Protein AF-L8TTX1-F1 (afdb_monomer_lite)

Foldseek 3Di:
DPPLLVVLVVCVVVVHAFEDAEEQCCCVVVNDHPVRVVVVQVVVCVVRNDHPYYHYHNHDPVPDDPPPDPDLQWDQDPPCPVPPPPPSDDDDDDDPVNVDPDPPRGPTDTDDDDD

pLDDT: mean 71.04, std 23.07, range [27.25, 97.88]

Sequence (115 aa):
MPGAKAVLDGLRAEGIATGVISNQSGIARGLITEADVAGVNARVEELLGPFDVWEVCPHSEQDAAPAGSRSPEWSTAPAESWASPNPRQHSLATSGRMSEPRRLPEQQACWFPPR

Structure (mmCIF, N/CA/C/O backbone):
data_AF-L8TTX1-F1
#
_entry.id   AF-L8TTX1-F1
#
loop_
_atom_site.group_PDB
_atom_site.id
_atom_site.type_symbol
_atom_site.label_atom_id
_atom_site.label_alt_id
_atom_site.label_comp_id
_atom_site.label_asym_id
_atom_site.label_entity_id
_atom_site.label_seq_id
_atom_site.pdbx_PDB_ins_code
_atom_site.Cartn_x
_atom_site.Cartn_y
_atom_site.Cartn_z
_atom_site.occupancy
_atom_site.B_iso_or_equiv
_atom_site.auth_seq_id
_atom_site.auth_comp_id
_atom_site.auth_asym_id
_atom_site.auth_atom_id
_atom_site.pdbx_PDB_model_num
ATOM 1 N N . MET A 1 1 ? 6.207 -5.748 10.574 1.00 78.12 1 MET A N 1
ATOM 2 C CA . MET A 1 1 ? 6.221 -4.646 11.559 1.00 78.12 1 MET A CA 1
ATOM 3 C C . MET A 1 1 ? 5.287 -4.991 12.707 1.00 78.12 1 MET A C 1
ATOM 5 O O . MET A 1 1 ? 4.100 -5.165 12.446 1.00 78.12 1 MET A O 1
ATOM 9 N N . PRO A 1 2 ? 5.785 -5.142 13.943 1.00 89.62 2 PRO A N 1
ATOM 10 C CA . PRO A 1 2 ? 4.920 -5.302 15.111 1.00 89.62 2 PRO A CA 1
ATOM 11 C C . PRO A 1 2 ? 3.958 -4.112 15.257 1.00 89.62 2 PRO A C 1
ATOM 13 O O . PRO A 1 2 ? 4.329 -2.982 14.952 1.00 89.62 2 PRO A O 1
ATOM 16 N N . GLY A 1 3 ? 2.718 -4.358 15.684 1.00 92.31 3 GLY A N 1
ATOM 17 C CA . GLY A 1 3 ? 1.722 -3.312 15.967 1.00 92.31 3 GLY A CA 1
ATOM 18 C C . GLY A 1 3 ? 0.979 -2.724 14.759 1.00 92.31 3 GLY A C 1
ATOM 19 O O . GLY A 1 3 ? -0.102 -2.177 14.945 1.00 92.31 3 GLY A O 1
ATOM 20 N N . ALA A 1 4 ? 1.477 -2.896 13.528 1.00 93.00 4 ALA A N 1
ATOM 21 C CA . ALA A 1 4 ? 0.844 -2.345 12.321 1.00 93.00 4 ALA A CA 1
ATOM 22 C C . ALA A 1 4 ? -0.630 -2.759 12.174 1.00 93.00 4 ALA A C 1
ATOM 24 O O . ALA A 1 4 ? -1.490 -1.908 11.969 1.00 93.00 4 ALA A O 1
ATOM 25 N N . LYS A 1 5 ? -0.931 -4.051 12.359 1.00 95.00 5 LYS A N 1
ATOM 26 C CA . LYS A 1 5 ? -2.307 -4.557 12.296 1.00 95.00 5 LYS A CA 1
ATOM 27 C C . LYS A 1 5 ? -3.225 -3.874 13.314 1.00 95.00 5 LYS A C 1
ATOM 29 O O . LYS A 1 5 ? -4.303 -3.439 12.946 1.00 95.00 5 LYS A O 1
ATOM 34 N N . ALA A 1 6 ? -2.787 -3.741 14.566 1.00 96.25 6 ALA A N 1
ATOM 35 C CA . ALA A 1 6 ? -3.605 -3.145 15.622 1.00 96.25 6 ALA A CA 1
ATOM 36 C C . ALA A 1 6 ? -3.924 -1.667 15.343 1.00 96.25 6 ALA A C 1
ATOM 38 O O . ALA A 1 6 ? -5.051 -1.231 15.558 1.00 96.25 6 ALA A O 1
ATOM 39 N N . VAL A 1 7 ? -2.952 -0.910 14.821 1.00 95.25 7 VAL A N 1
ATOM 40 C CA . VAL A 1 7 ? -3.165 0.489 14.423 1.00 95.25 7 VAL A CA 1
ATOM 41 C C . VAL A 1 7 ? -4.159 0.577 13.265 1.00 95.25 7 VAL A C 1
ATOM 43 O O . VAL A 1 7 ? -5.101 1.359 13.335 1.00 95.25 7 VAL A O 1
ATOM 46 N N . LEU A 1 8 ? -3.987 -0.246 12.227 1.00 95.44 8 LEU A N 1
ATOM 47 C CA . LEU A 1 8 ? -4.892 -0.260 11.075 1.00 95.44 8 LEU A CA 1
ATOM 48 C C . LEU A 1 8 ? -6.312 -0.695 11.461 1.00 95.44 8 LEU A C 1
ATOM 50 O O . LEU A 1 8 ? -7.281 -0.100 11.001 1.00 95.44 8 LEU A O 1
ATOM 54 N N . ASP A 1 9 ? -6.444 -1.694 12.335 1.00 96.06 9 ASP A N 1
ATOM 55 C CA . ASP A 1 9 ? -7.738 -2.138 12.859 1.00 96.06 9 ASP A CA 1
ATOM 56 C C . ASP A 1 9 ? -8.440 -1.005 13.630 1.00 96.06 9 ASP A C 1
ATOM 58 O O . ASP A 1 9 ? -9.633 -0.787 13.426 1.00 96.06 9 ASP A O 1
ATOM 62 N N . GLY A 1 10 ? -7.702 -0.234 14.438 1.00 96.62 10 GLY A N 1
ATOM 63 C CA . GLY A 1 10 ? -8.233 0.943 15.132 1.00 96.62 10 GLY A CA 1
ATOM 64 C C . GLY A 1 10 ? -8.691 2.052 14.180 1.00 96.62 10 GLY A C 1
ATOM 65 O O . GLY A 1 10 ? -9.794 2.566 14.329 1.00 96.62 10 GLY A O 1
ATOM 66 N N . LEU A 1 11 ? -7.890 2.381 13.161 1.00 94.44 11 LEU A N 1
ATOM 67 C CA . LEU A 1 11 ? -8.262 3.387 12.156 1.00 94.44 11 LEU A CA 1
ATOM 68 C C . LEU A 1 11 ? -9.536 2.991 11.399 1.00 94.44 11 LEU A C 1
ATOM 70 O O . LEU A 1 11 ? -10.436 3.813 11.232 1.00 94.44 11 LEU A O 1
ATOM 74 N N . ARG A 1 12 ? -9.651 1.717 11.004 1.00 94.25 12 ARG A N 1
ATOM 75 C CA . ARG A 1 12 ? -10.851 1.212 10.324 1.00 94.25 12 ARG A CA 1
ATOM 76 C C . ARG A 1 12 ? -12.085 1.224 11.223 1.00 94.25 12 ARG A C 1
ATOM 78 O O . ARG A 1 12 ? -13.168 1.529 10.735 1.00 94.25 12 ARG A O 1
ATOM 85 N N . ALA A 1 13 ? -11.940 0.925 12.516 1.00 96.31 13 ALA A N 1
ATOM 86 C CA . ALA A 1 13 ? -13.051 0.988 13.470 1.00 96.31 13 ALA A CA 1
ATOM 87 C C . ALA A 1 13 ? -13.625 2.410 13.614 1.00 96.31 13 ALA A C 1
ATOM 89 O O . ALA A 1 13 ? -14.829 2.566 13.802 1.00 96.31 13 ALA A O 1
ATOM 90 N N . GLU A 1 14 ? -12.784 3.432 13.452 1.00 96.69 14 GLU A N 1
ATOM 91 C CA . GLU A 1 14 ? -13.173 4.850 13.444 1.00 96.69 14 GLU A CA 1
ATOM 92 C C . GLU A 1 14 ? -13.649 5.343 12.059 1.00 96.69 14 GLU A C 1
ATOM 94 O O . GLU A 1 14 ? -13.931 6.527 11.875 1.00 96.69 14 GLU A O 1
ATOM 99 N N . GLY A 1 15 ? -13.730 4.459 11.055 1.00 92.12 15 GLY A N 1
ATOM 100 C CA . GLY A 1 15 ? -14.136 4.815 9.692 1.00 92.12 15 GLY A CA 1
ATOM 101 C C . GLY A 1 15 ? -13.106 5.658 8.932 1.00 92.12 15 GLY A C 1
ATOM 102 O O . GLY A 1 15 ? -13.461 6.358 7.982 1.00 92.12 15 GLY A O 1
ATOM 103 N N . ILE A 1 16 ? -11.837 5.623 9.346 1.00 89.94 16 ILE A N 1
ATOM 104 C CA . ILE A 1 16 ? -10.747 6.347 8.689 1.00 89.94 16 ILE A CA 1
ATOM 105 C C . ILE A 1 16 ? -10.220 5.497 7.531 1.00 89.94 16 ILE A C 1
ATOM 107 O O . ILE A 1 16 ? -9.741 4.381 7.742 1.00 89.94 16 ILE A O 1
ATOM 111 N N . ALA A 1 17 ? -10.266 6.049 6.316 1.00 87.75 17 ALA A N 1
ATOM 112 C CA . ALA A 1 17 ? -9.701 5.409 5.134 1.00 87.75 17 ALA A CA 1
ATOM 113 C C . ALA A 1 17 ? -8.172 5.284 5.250 1.00 87.75 17 ALA A C 1
ATOM 115 O O . ALA A 1 17 ? -7.474 6.220 5.648 1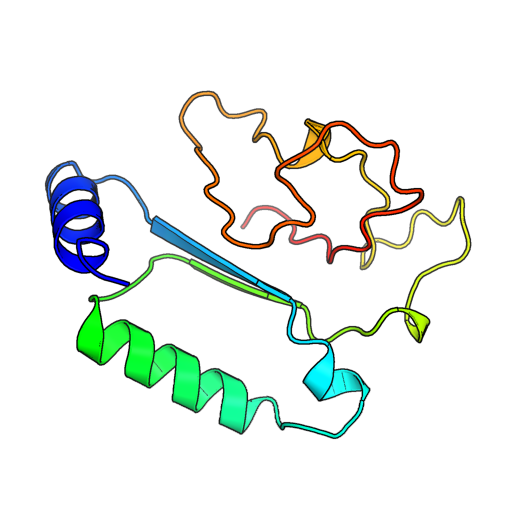.00 87.75 17 ALA A O 1
ATOM 116 N N . THR A 1 18 ? -7.652 4.124 4.871 1.00 90.00 18 THR A N 1
ATOM 117 C CA . THR A 1 18 ? -6.232 3.773 4.905 1.00 90.00 18 THR A CA 1
ATOM 118 C C . THR A 1 18 ? -5.744 3.419 3.508 1.00 90.00 18 THR A C 1
ATOM 120 O O . THR A 1 18 ? -6.444 2.777 2.732 1.00 90.00 18 THR A O 1
ATOM 123 N N . GLY A 1 19 ? -4.518 3.813 3.177 1.00 90.25 19 GLY A N 1
ATOM 124 C CA . GLY A 1 19 ? -3.940 3.538 1.867 1.00 90.25 19 GLY A CA 1
ATOM 125 C C . GLY A 1 19 ? -2.444 3.292 1.938 1.00 90.25 19 GLY A C 1
ATOM 126 O O . GLY A 1 19 ? -1.778 3.690 2.897 1.00 90.25 19 GLY A O 1
ATOM 127 N N . VAL A 1 20 ? -1.924 2.638 0.906 1.00 88.69 20 VAL A N 1
ATOM 128 C CA . VAL A 1 20 ? -0.497 2.386 0.732 1.00 88.69 20 VAL A CA 1
ATOM 129 C C . VAL A 1 20 ? -0.010 3.123 -0.505 1.00 88.69 20 VAL A C 1
ATOM 131 O O . VAL A 1 20 ? -0.548 2.956 -1.596 1.00 88.69 20 VAL A O 1
ATOM 134 N N . ILE A 1 21 ? 1.051 3.907 -0.328 1.00 83.81 21 ILE A N 1
ATOM 135 C CA . ILE A 1 21 ? 1.798 4.531 -1.417 1.00 83.81 21 ILE A CA 1
ATOM 136 C C . ILE A 1 21 ? 3.200 3.924 -1.401 1.00 83.81 21 ILE A C 1
ATOM 138 O O . ILE A 1 21 ? 3.885 3.977 -0.377 1.00 83.81 21 ILE A O 1
ATOM 142 N N . SER A 1 22 ? 3.621 3.311 -2.506 1.00 82.31 22 SER A N 1
ATOM 143 C CA . SER A 1 22 ? 4.861 2.532 -2.562 1.00 82.31 22 SER A CA 1
ATOM 144 C C . SER A 1 22 ? 5.654 2.810 -3.835 1.00 82.31 22 SER A C 1
ATOM 146 O O . SER A 1 22 ? 5.113 2.780 -4.938 1.00 82.31 22 SER A O 1
ATOM 148 N N . ASN A 1 23 ? 6.960 3.048 -3.689 1.00 85.56 23 ASN A N 1
ATOM 149 C CA . ASN A 1 23 ? 7.878 3.151 -4.820 1.00 85.56 23 ASN A CA 1
ATOM 150 C C . ASN A 1 23 ? 8.486 1.774 -5.136 1.00 85.56 23 ASN A C 1
ATOM 152 O O . ASN A 1 23 ? 9.218 1.216 -4.318 1.00 85.56 23 ASN A O 1
ATOM 156 N N . GLN A 1 24 ? 8.187 1.244 -6.320 1.00 89.50 24 GLN A N 1
ATOM 157 C CA . GLN A 1 24 ? 8.582 -0.070 -6.829 1.00 89.50 24 GLN A CA 1
ATOM 158 C C . GLN A 1 24 ? 9.436 0.055 -8.101 1.00 89.50 24 GLN A C 1
ATOM 160 O O . GLN A 1 24 ? 9.209 -0.633 -9.092 1.00 89.50 24 GLN A O 1
ATOM 165 N N . SER A 1 25 ? 10.490 0.879 -8.042 1.00 87.31 25 SER A N 1
ATOM 166 C CA . SER A 1 25 ? 11.491 1.051 -9.119 1.00 87.31 25 SER A CA 1
ATOM 167 C C . SER A 1 25 ? 12.147 -0.240 -9.639 1.00 87.31 25 SER A C 1
ATOM 169 O O . SER A 1 25 ? 12.802 -0.234 -10.682 1.00 87.31 25 SER A O 1
ATOM 171 N N . GLY A 1 26 ? 11.996 -1.361 -8.923 1.00 87.69 26 GLY A N 1
ATOM 172 C CA . GLY A 1 26 ? 12.400 -2.682 -9.400 1.00 87.69 26 GLY A CA 1
ATOM 173 C C . GLY A 1 26 ? 11.664 -3.116 -10.671 1.00 87.69 26 GLY A C 1
ATOM 174 O O . GLY A 1 26 ? 12.243 -3.878 -11.441 1.00 87.69 26 GLY A O 1
ATOM 175 N N . ILE A 1 27 ? 10.453 -2.597 -10.918 1.00 89.50 27 ILE A N 1
ATOM 176 C CA . ILE A 1 27 ? 9.682 -2.855 -12.141 1.00 89.50 27 ILE A CA 1
ATOM 177 C C . ILE A 1 27 ? 10.401 -2.258 -13.354 1.00 89.50 27 ILE A C 1
ATOM 179 O O . ILE A 1 27 ? 10.781 -2.998 -14.258 1.00 89.50 27 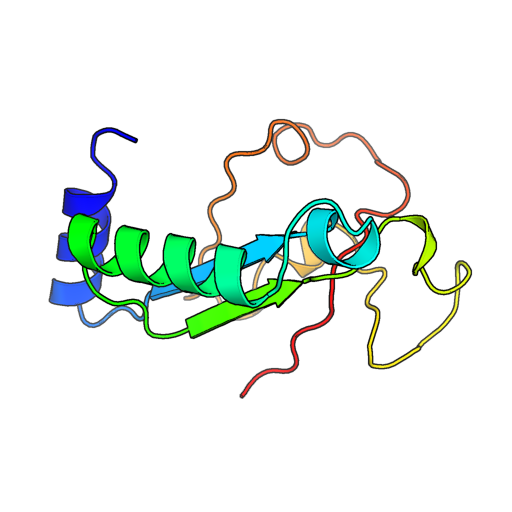ILE A O 1
ATOM 183 N N . ALA A 1 28 ? 10.681 -0.950 -13.348 1.00 86.62 28 ALA A N 1
ATOM 184 C CA . ALA A 1 28 ? 11.415 -0.293 -14.436 1.00 86.62 28 ALA A CA 1
ATOM 185 C C . ALA A 1 28 ? 12.824 -0.878 -14.653 1.00 86.62 28 ALA A C 1
ATOM 187 O O . ALA A 1 28 ? 13.333 -0.907 -15.770 1.00 86.62 28 ALA A O 1
ATOM 188 N N . ARG A 1 29 ? 13.450 -1.406 -13.594 1.00 86.81 29 ARG A N 1
ATOM 189 C CA . ARG A 1 29 ? 14.756 -2.084 -13.669 1.00 86.81 29 ARG A CA 1
ATOM 190 C C . ARG A 1 29 ? 14.675 -3.542 -14.148 1.00 86.81 29 ARG A C 1
ATOM 192 O O . ARG A 1 29 ? 15.716 -4.184 -14.257 1.00 86.81 29 ARG A O 1
ATOM 199 N N . GLY A 1 30 ? 13.476 -4.082 -14.386 1.00 91.69 30 GLY A N 1
ATOM 200 C CA . GLY A 1 30 ? 13.262 -5.478 -14.784 1.00 91.69 30 GLY A CA 1
ATOM 201 C C . GLY A 1 30 ? 13.633 -6.508 -13.710 1.00 91.69 30 GLY A C 1
ATOM 202 O O . GLY A 1 30 ? 13.887 -7.665 -14.032 1.00 91.69 30 GLY A O 1
ATOM 203 N N . LEU A 1 31 ? 13.709 -6.094 -12.441 1.00 94.31 31 LEU A N 1
ATOM 204 C CA . LEU A 1 31 ? 14.078 -6.953 -11.307 1.00 94.31 31 LEU A CA 1
ATOM 205 C C . LEU A 1 31 ? 12.880 -7.712 -10.732 1.00 94.31 31 LEU A C 1
ATOM 207 O O . LEU A 1 31 ? 13.053 -8.785 -10.160 1.00 94.31 31 LEU A O 1
ATOM 211 N N . ILE A 1 32 ? 11.691 -7.127 -10.850 1.00 95.06 32 ILE A N 1
ATOM 212 C CA . ILE A 1 32 ? 10.409 -7.689 -10.423 1.00 95.06 32 ILE A CA 1
ATOM 213 C C . ILE A 1 32 ? 9.344 -7.311 -11.447 1.00 95.06 32 ILE A C 1
ATOM 215 O O . ILE A 1 32 ? 9.468 -6.297 -12.135 1.00 95.06 32 ILE A O 1
ATOM 219 N N . THR A 1 33 ? 8.292 -8.108 -11.541 1.00 95.25 33 THR A N 1
ATOM 220 C CA . THR A 1 33 ? 7.139 -7.817 -12.395 1.00 95.25 33 THR A CA 1
ATOM 221 C C . THR A 1 33 ? 6.044 -7.089 -11.615 1.00 95.25 33 THR A C 1
ATOM 223 O O . THR A 1 33 ? 5.988 -7.135 -10.385 1.00 95.25 33 THR A O 1
ATOM 226 N N . GLU A 1 34 ? 5.117 -6.446 -12.326 1.00 91.44 34 GLU A N 1
ATOM 227 C CA . GLU A 1 34 ? 3.895 -5.903 -11.712 1.00 91.44 34 GLU A CA 1
ATOM 228 C C . GLU A 1 34 ? 3.072 -6.992 -11.008 1.00 91.44 34 GLU A C 1
ATOM 230 O O . GLU A 1 34 ? 2.477 -6.742 -9.961 1.00 91.44 34 GLU A O 1
ATOM 235 N N . ALA A 1 35 ? 3.085 -8.218 -11.543 1.00 96.00 35 ALA A N 1
ATOM 236 C CA . ALA A 1 35 ? 2.418 -9.363 -10.935 1.00 96.00 35 ALA A CA 1
ATOM 237 C C . ALA A 1 35 ? 3.063 -9.764 -9.599 1.00 96.00 35 ALA A C 1
ATOM 239 O O . ALA A 1 35 ? 2.345 -10.083 -8.652 1.00 96.00 35 ALA A O 1
ATOM 240 N N . ASP A 1 36 ? 4.394 -9.690 -9.489 1.00 97.31 36 ASP A N 1
ATOM 241 C CA . ASP A 1 36 ? 5.094 -9.931 -8.222 1.00 97.31 36 ASP A CA 1
ATOM 242 C C . ASP A 1 36 ? 4.677 -8.900 -7.168 1.00 97.31 36 ASP A C 1
ATOM 244 O O . ASP A 1 36 ? 4.369 -9.257 -6.029 1.00 97.31 36 ASP A O 1
ATOM 248 N N . VAL A 1 37 ? 4.593 -7.622 -7.556 1.00 96.06 37 VAL A N 1
ATOM 249 C CA . VAL A 1 37 ? 4.122 -6.550 -6.666 1.00 96.06 37 VAL A CA 1
ATOM 250 C C . VAL A 1 37 ? 2.666 -6.768 -6.261 1.00 96.06 37 VAL A C 1
ATOM 252 O O . VAL A 1 37 ? 2.342 -6.663 -5.079 1.00 96.06 37 VAL A O 1
ATOM 255 N N . ALA A 1 38 ? 1.790 -7.129 -7.199 1.00 95.75 38 ALA A N 1
ATOM 256 C CA . ALA A 1 38 ? 0.397 -7.444 -6.896 1.00 95.75 38 ALA A CA 1
ATOM 257 C C . ALA A 1 38 ? 0.275 -8.627 -5.917 1.00 95.75 38 ALA A C 1
ATOM 259 O O . ALA A 1 38 ? -0.516 -8.566 -4.976 1.00 95.75 38 ALA A O 1
ATOM 260 N N . GLY A 1 39 ? 1.098 -9.668 -6.083 1.00 97.88 39 GLY A N 1
ATOM 261 C CA . GLY A 1 39 ? 1.156 -10.807 -5.166 1.00 97.88 39 GLY A CA 1
ATOM 262 C C . GLY A 1 39 ? 1.606 -10.414 -3.756 1.00 97.88 39 GLY A C 1
ATOM 263 O O . GLY A 1 39 ? 1.020 -10.859 -2.767 1.00 97.88 39 GLY A O 1
ATOM 264 N N . VAL A 1 40 ? 2.598 -9.526 -3.645 1.00 96.94 40 VAL A N 1
ATOM 265 C CA . VAL A 1 40 ? 3.014 -8.963 -2.352 1.00 96.94 40 VAL A CA 1
ATOM 266 C C . VAL A 1 40 ? 1.887 -8.145 -1.724 1.00 96.94 40 VAL A C 1
ATOM 268 O O . VAL A 1 40 ? 1.599 -8.339 -0.544 1.00 96.94 40 VAL A O 1
ATOM 271 N N . ASN A 1 41 ? 1.219 -7.277 -2.486 1.00 96.00 41 ASN A N 1
ATOM 272 C CA . ASN A 1 41 ? 0.119 -6.452 -1.981 1.00 96.00 41 ASN A CA 1
ATOM 273 C C . ASN A 1 41 ? -1.032 -7.319 -1.452 1.00 96.00 41 ASN A C 1
ATOM 275 O O . ASN A 1 41 ? -1.495 -7.098 -0.335 1.00 96.00 41 ASN A O 1
ATOM 279 N N . ALA A 1 42 ? -1.415 -8.368 -2.187 1.00 97.31 42 ALA A N 1
ATOM 280 C CA . ALA A 1 42 ? -2.424 -9.328 -1.740 1.00 97.31 42 ALA A CA 1
ATOM 281 C C . ALA A 1 42 ? -2.019 -9.998 -0.418 1.00 97.31 42 ALA A C 1
ATOM 283 O O . ALA A 1 42 ? -2.801 -10.046 0.532 1.00 97.31 42 ALA A O 1
ATOM 284 N N . ARG A 1 43 ? -0.760 -10.438 -0.301 1.00 97.75 43 ARG A N 1
ATOM 285 C CA . ARG A 1 43 ? -0.251 -11.024 0.946 1.00 97.75 43 ARG A CA 1
ATOM 286 C C . ARG A 1 43 ? -0.238 -10.023 2.104 1.00 97.75 43 ARG A C 1
ATOM 288 O O . ARG A 1 43 ? -0.447 -10.407 3.255 1.00 97.75 43 ARG A O 1
ATOM 295 N N . VAL A 1 44 ? 0.022 -8.747 1.832 1.00 96.44 44 VAL A N 1
ATOM 296 C CA . VAL A 1 44 ? -0.056 -7.685 2.840 1.00 96.44 44 VAL A CA 1
ATOM 297 C C . VAL A 1 44 ? -1.496 -7.518 3.329 1.00 96.44 44 VAL A C 1
ATOM 299 O O . VAL A 1 44 ? -1.701 -7.453 4.542 1.00 96.44 44 VAL A O 1
ATOM 302 N N . GLU A 1 45 ? -2.484 -7.523 2.435 1.00 96.25 45 GLU A N 1
ATOM 303 C CA . GLU A 1 45 ? -3.900 -7.446 2.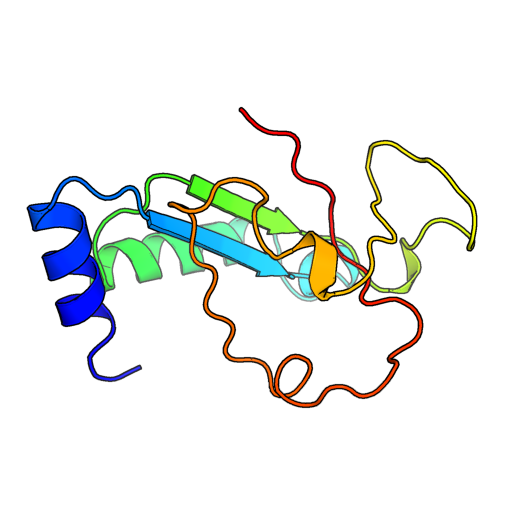816 1.00 96.25 45 GLU A CA 1
ATOM 304 C C . GLU A 1 45 ? -4.378 -8.675 3.595 1.00 96.25 45 GLU A C 1
ATOM 306 O O . GLU A 1 45 ? -5.099 -8.529 4.579 1.00 96.25 45 GLU A O 1
AT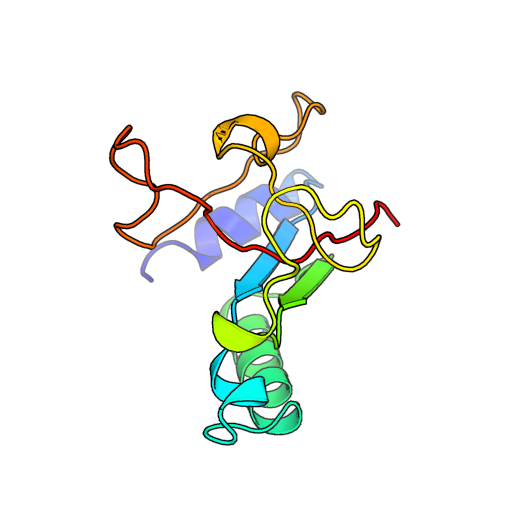OM 311 N N . GLU A 1 46 ? -3.918 -9.879 3.247 1.00 97.12 46 GLU A N 1
ATOM 312 C CA . GLU A 1 46 ? -4.197 -11.088 4.037 1.00 97.12 46 GLU A CA 1
ATOM 313 C C . GLU A 1 46 ? -3.708 -10.961 5.487 1.00 97.12 46 GLU A C 1
ATOM 315 O O . GLU A 1 46 ? -4.354 -11.440 6.421 1.00 97.12 46 GLU A O 1
ATOM 320 N N . LEU A 1 47 ? -2.546 -10.334 5.687 1.00 96.56 47 LEU A N 1
ATOM 321 C CA . LEU A 1 47 ? -1.916 -10.220 7.001 1.00 96.56 47 LEU A CA 1
ATOM 322 C C . LEU A 1 47 ? -2.445 -9.039 7.818 1.00 96.56 47 LEU A C 1
ATOM 324 O O . LEU A 1 47 ? -2.530 -9.130 9.045 1.00 96.56 47 LEU A O 1
ATOM 328 N N . LEU A 1 48 ? -2.744 -7.916 7.167 1.00 96.19 48 LEU A N 1
ATOM 329 C CA . LEU A 1 48 ? -3.064 -6.655 7.838 1.00 96.19 48 LEU A CA 1
ATOM 330 C C . LEU A 1 48 ? -4.539 -6.269 7.733 1.00 96.19 48 LEU A C 1
ATOM 332 O O . LEU A 1 48 ? -5.000 -5.491 8.567 1.00 96.19 48 LEU A O 1
ATOM 336 N N . GLY A 1 49 ? -5.284 -6.843 6.792 1.00 95.19 49 GLY A N 1
ATOM 337 C CA . GLY A 1 49 ? -6.614 -6.403 6.378 1.00 95.19 49 GLY A CA 1
ATOM 338 C C . GLY A 1 49 ? -6.564 -5.477 5.154 1.00 95.19 49 GLY A C 1
ATOM 339 O O . GLY A 1 49 ? -5.477 -5.065 4.745 1.00 95.19 49 GLY A O 1
ATOM 340 N N . PRO A 1 50 ? -7.731 -5.137 4.582 1.00 94.31 50 PRO A N 1
ATOM 341 C CA . PRO A 1 50 ? -7.824 -4.383 3.334 1.00 94.31 50 PRO A CA 1
ATOM 342 C C . PRO A 1 50 ? -7.351 -2.933 3.486 1.00 94.31 50 PRO A C 1
ATOM 344 O O . PRO A 1 50 ? -7.414 -2.363 4.587 1.00 94.31 50 PRO A O 1
ATOM 347 N N . PHE A 1 51 ? -6.944 -2.350 2.356 1.00 93.06 51 PHE A N 1
ATOM 348 C CA . PHE A 1 51 ? -6.707 -0.918 2.185 1.00 93.06 51 PHE A CA 1
ATOM 349 C C . PHE A 1 51 ? -7.682 -0.333 1.160 1.00 93.06 51 PHE A C 1
ATOM 351 O O . PHE A 1 51 ? -8.073 -0.992 0.200 1.00 93.06 51 PHE A O 1
ATOM 358 N N . ASP A 1 52 ? -8.051 0.930 1.346 1.00 91.25 52 ASP A N 1
ATOM 359 C CA . ASP A 1 52 ? -8.957 1.654 0.454 1.00 91.25 52 ASP A CA 1
ATOM 360 C C . ASP A 1 52 ? -8.258 2.080 -0.843 1.00 91.25 52 ASP A C 1
ATOM 362 O O . ASP A 1 52 ? -8.891 2.233 -1.888 1.00 91.25 52 ASP A O 1
ATOM 366 N N . VAL A 1 53 ? -6.939 2.291 -0.775 1.00 87.94 53 VAL A N 1
ATOM 367 C CA . VAL A 1 53 ? -6.131 2.792 -1.888 1.00 87.94 53 VAL A CA 1
ATOM 368 C C . VAL A 1 53 ? -4.762 2.117 -1.917 1.00 87.94 53 VAL A C 1
ATOM 370 O O . VAL A 1 53 ? -4.064 2.046 -0.905 1.00 87.94 53 VAL A O 1
ATOM 373 N N . TRP A 1 54 ? -4.352 1.711 -3.117 1.00 87.88 54 TRP A N 1
ATOM 374 C CA . TRP A 1 54 ? -2.985 1.332 -3.451 1.00 87.88 54 TRP A CA 1
ATOM 375 C C . TRP A 1 54 ? -2.489 2.225 -4.581 1.00 87.88 54 TRP A C 1
ATOM 377 O O . TRP A 1 54 ? -3.064 2.216 -5.667 1.00 87.88 54 TRP A O 1
ATOM 387 N N . GLU A 1 55 ? -1.406 2.952 -4.334 1.00 86.31 55 GLU A N 1
ATOM 388 C CA . GLU A 1 55 ? -0.711 3.730 -5.352 1.00 86.31 55 GLU A CA 1
ATOM 389 C C . GLU A 1 55 ? 0.738 3.241 -5.450 1.00 86.31 55 GLU A C 1
ATOM 391 O O . GLU A 1 55 ? 1.537 3.354 -4.514 1.00 86.31 55 GLU A O 1
ATOM 396 N N . VAL A 1 56 ? 1.068 2.626 -6.585 1.00 85.38 56 VAL A N 1
ATOM 397 C CA . VAL A 1 56 ? 2.371 2.006 -6.839 1.00 85.38 56 VAL A CA 1
ATOM 398 C C . VAL A 1 56 ? 3.075 2.776 -7.943 1.00 85.38 56 VAL A C 1
ATOM 400 O O . VAL A 1 56 ? 2.556 2.912 -9.044 1.00 85.38 56 VAL A O 1
ATOM 403 N N . CYS A 1 57 ? 4.276 3.265 -7.651 1.00 85.69 57 CYS A N 1
ATOM 404 C CA . CYS A 1 57 ? 5.129 3.936 -8.624 1.00 85.69 57 CYS A CA 1
ATOM 405 C C . CYS A 1 57 ? 6.114 2.917 -9.221 1.00 85.69 57 CYS A C 1
ATOM 407 O O . CYS A 1 57 ? 6.979 2.449 -8.480 1.00 85.69 57 CYS A O 1
ATOM 409 N N . PRO A 1 58 ? 6.018 2.539 -10.510 1.00 83.25 58 PRO A N 1
ATOM 410 C CA . PRO A 1 58 ? 6.919 1.547 -11.109 1.00 83.25 58 PRO A CA 1
ATOM 411 C C . PRO A 1 58 ? 8.257 2.143 -11.578 1.00 83.25 58 PRO A C 1
ATOM 413 O O . PRO A 1 58 ? 9.188 1.402 -11.896 1.00 83.25 58 PRO A O 1
ATOM 416 N N . HIS A 1 59 ? 8.341 3.474 -11.632 1.00 81.50 59 HIS A N 1
ATOM 417 C CA . HIS A 1 59 ? 9.435 4.221 -12.239 1.00 81.50 59 HIS A CA 1
ATOM 418 C C . HIS A 1 59 ? 10.744 4.137 -11.451 1.00 81.50 59 HIS A C 1
ATOM 420 O O . HIS A 1 59 ? 10.784 4.049 -10.222 1.00 81.50 59 HIS A O 1
ATOM 426 N N . SER A 1 60 ? 11.840 4.201 -12.190 1.00 78.62 60 SER A N 1
ATOM 427 C CA . SER A 1 60 ? 13.199 4.341 -11.700 1.00 78.62 60 SER A CA 1
ATOM 428 C C . SER A 1 60 ? 13.665 5.794 -11.749 1.00 78.62 60 SER A C 1
ATOM 430 O O . SER A 1 60 ? 13.031 6.664 -12.336 1.00 78.62 60 SER A O 1
ATOM 432 N N . GLU A 1 61 ? 14.843 6.044 -11.179 1.00 70.81 61 GLU A N 1
ATOM 433 C CA . GLU A 1 61 ? 15.469 7.369 -11.206 1.00 70.81 61 GLU A CA 1
ATOM 434 C C . GLU A 1 61 ? 15.795 7.875 -12.623 1.00 70.81 61 GLU A C 1
ATOM 436 O O . GLU A 1 61 ? 16.003 9.066 -12.839 1.00 70.81 61 GLU A O 1
ATOM 441 N N . GLN A 1 62 ? 15.865 6.952 -13.585 1.00 68.81 62 GLN A N 1
ATOM 442 C CA . GLN A 1 62 ? 16.175 7.227 -14.988 1.00 68.81 62 GLN A CA 1
ATOM 443 C C . GLN A 1 62 ? 14.932 7.649 -15.777 1.00 68.81 62 GLN A C 1
ATOM 445 O O . GLN A 1 62 ? 15.067 8.245 -16.841 1.00 68.81 62 GLN A O 1
ATOM 450 N N . ASP A 1 63 ? 13.742 7.388 -15.232 1.00 66.56 63 ASP A N 1
ATOM 451 C CA . ASP A 1 63 ? 12.457 7.795 -15.805 1.00 66.56 63 ASP A CA 1
ATOM 452 C C . ASP A 1 63 ? 12.075 9.227 -15.389 1.00 66.56 63 ASP A C 1
ATOM 454 O O . ASP A 1 63 ? 11.011 9.732 -15.744 1.00 66.56 63 ASP A O 1
ATOM 458 N N . ALA A 1 64 ? 12.946 9.896 -14.625 1.00 63.06 64 ALA A N 1
ATOM 459 C CA . ALA A 1 64 ? 12.739 11.263 -14.192 1.00 63.06 64 ALA A CA 1
ATOM 460 C C . ALA A 1 64 ? 12.655 12.219 -15.378 1.00 63.06 64 ALA A C 1
ATOM 462 O O . ALA A 1 64 ? 13.557 12.296 -16.218 1.00 63.06 64 ALA A O 1
ATOM 463 N N . ALA A 1 65 ? 11.596 13.027 -15.397 1.00 58.66 65 ALA A N 1
ATOM 464 C CA . ALA A 1 65 ? 11.539 14.149 -16.310 1.00 58.66 65 ALA A CA 1
ATOM 465 C C . ALA A 1 65 ? 12.671 15.148 -15.971 1.00 58.66 65 ALA A C 1
ATOM 467 O O . ALA A 1 65 ? 12.976 15.341 -14.788 1.00 58.66 65 ALA A O 1
ATOM 468 N N . PRO A 1 66 ? 13.287 15.813 -16.968 1.00 56.91 66 PRO A N 1
ATOM 469 C CA . PRO A 1 66 ? 14.320 16.816 -16.723 1.00 56.91 66 PRO A CA 1
ATOM 470 C C . PRO A 1 66 ? 13.843 17.882 -15.730 1.00 56.91 66 PRO A C 1
ATOM 472 O O . PRO A 1 66 ? 12.680 18.293 -15.781 1.00 56.91 66 PRO A O 1
ATOM 475 N N . ALA A 1 67 ? 14.738 18.360 -14.861 1.00 53.47 67 ALA A N 1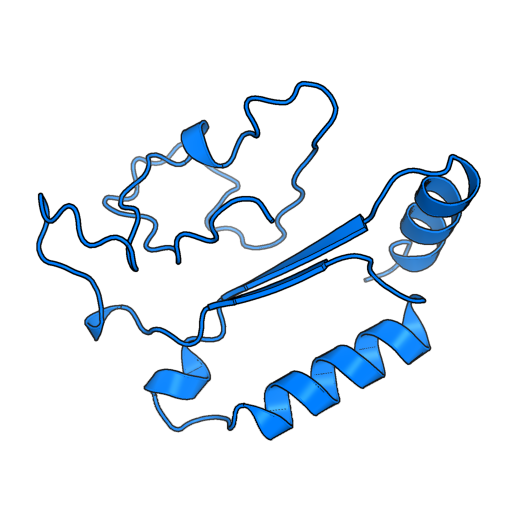
ATOM 476 C CA . ALA A 1 67 ? 14.430 19.400 -13.883 1.00 53.47 67 ALA A CA 1
ATOM 477 C C . ALA A 1 67 ? 13.740 20.607 -14.555 1.00 53.47 67 ALA A C 1
ATOM 479 O O . ALA A 1 67 ? 14.301 21.245 -15.447 1.00 53.47 67 ALA A O 1
ATOM 480 N N . GLY A 1 68 ? 12.500 20.899 -14.143 1.00 53.03 68 GLY A N 1
ATOM 481 C CA . GLY A 1 68 ? 11.651 21.943 -14.734 1.00 53.03 68 GLY A CA 1
ATOM 482 C C . GLY A 1 68 ? 10.563 21.444 -15.695 1.00 53.03 68 GLY A C 1
ATOM 483 O O . GLY A 1 68 ? 9.750 22.252 -16.153 1.00 53.03 68 GLY A O 1
ATOM 484 N N . SER A 1 69 ? 10.497 20.140 -15.976 1.00 46.72 69 SER A N 1
ATOM 485 C CA . SER A 1 69 ? 9.378 19.550 -16.714 1.00 46.72 69 SER A CA 1
ATOM 486 C C . SER A 1 69 ? 8.105 19.511 -15.860 1.00 46.72 69 SER A C 1
ATOM 488 O O . SER A 1 69 ? 8.126 19.081 -14.710 1.00 46.72 69 SER A O 1
ATOM 490 N N . ARG A 1 70 ? 6.977 19.937 -16.443 1.00 51.97 70 ARG A N 1
ATOM 491 C CA . ARG A 1 70 ? 5.620 19.817 -15.873 1.00 51.97 70 ARG A CA 1
ATOM 492 C C . ARG A 1 70 ? 4.870 18.638 -16.501 1.00 51.97 70 ARG A C 1
ATOM 494 O O . ARG A 1 70 ? 3.722 18.792 -16.918 1.00 51.97 70 ARG A O 1
ATOM 501 N N . SER A 1 71 ? 5.533 17.493 -16.648 1.00 44.72 71 SER A N 1
ATOM 502 C CA . SER A 1 71 ? 4.858 16.290 -17.142 1.00 44.72 71 SER A CA 1
ATOM 503 C C . SER A 1 71 ? 3.798 15.854 -16.124 1.00 44.72 71 SER A C 1
ATOM 505 O O . SER A 1 71 ? 4.116 15.757 -14.945 1.00 44.72 71 SER A O 1
ATOM 507 N N . PRO A 1 72 ? 2.549 15.569 -16.529 1.00 49.78 72 PRO A N 1
ATOM 508 C CA . PRO A 1 72 ? 1.489 15.174 -15.595 1.00 49.78 72 PRO A CA 1
ATOM 509 C C . PRO A 1 72 ? 1.762 13.831 -14.893 1.00 49.78 72 PRO A C 1
ATOM 511 O O . PRO A 1 72 ? 1.178 13.560 -13.849 1.00 49.78 72 PRO A O 1
ATOM 514 N N . GLU A 1 73 ? 2.656 13.011 -15.452 1.00 52.38 73 GLU A N 1
ATOM 515 C CA . GLU A 1 73 ? 3.115 11.730 -14.896 1.00 52.38 73 GLU A CA 1
ATOM 516 C C . GLU A 1 73 ? 4.166 11.876 -13.777 1.00 52.38 73 GLU A C 1
ATOM 518 O O . GLU A 1 73 ? 4.423 10.932 -13.029 1.00 52.38 73 GLU A O 1
ATOM 523 N N . TRP A 1 74 ? 4.761 13.066 -13.631 1.00 48.34 74 TRP A N 1
ATOM 524 C CA . TRP A 1 74 ? 5.891 13.325 -12.746 1.00 48.34 74 TRP A CA 1
ATOM 525 C C . TRP A 1 74 ? 5.679 14.590 -11.922 1.00 48.34 74 TRP A C 1
ATOM 527 O O . TRP A 1 74 ? 5.434 15.662 -12.468 1.00 48.34 74 TRP A O 1
ATOM 537 N N . SER A 1 75 ? 5.845 14.511 -10.603 1.00 51.25 75 SER A N 1
ATOM 538 C CA . SER A 1 75 ? 5.829 15.707 -9.761 1.00 51.25 75 SER A CA 1
ATOM 539 C C . SER A 1 75 ? 7.150 15.846 -9.021 1.00 51.25 75 SER A C 1
ATOM 541 O O . SER A 1 75 ? 7.456 15.095 -8.099 1.00 51.25 75 SER A O 1
ATOM 543 N N . THR A 1 76 ? 7.946 16.846 -9.406 1.00 46.81 76 THR A N 1
ATOM 544 C CA . THR A 1 76 ? 9.078 17.327 -8.602 1.00 46.81 76 THR A CA 1
ATOM 545 C C . THR A 1 76 ? 8.542 18.224 -7.495 1.00 46.81 76 THR A C 1
ATOM 547 O O . THR A 1 76 ? 8.734 19.442 -7.513 1.00 46.81 76 THR A O 1
ATOM 550 N N . ALA A 1 77 ? 7.788 17.658 -6.563 1.00 40.38 77 ALA A N 1
ATOM 551 C CA . ALA A 1 77 ? 7.233 18.444 -5.482 1.00 40.38 77 ALA A CA 1
ATOM 552 C C . ALA A 1 77 ? 8.133 18.323 -4.238 1.00 40.38 77 ALA A C 1
ATOM 554 O O . ALA A 1 77 ? 8.591 17.224 -3.907 1.00 40.38 77 ALA A O 1
ATOM 555 N N . PRO A 1 78 ? 8.466 19.445 -3.566 1.00 38.47 78 PRO A N 1
ATOM 556 C CA . PRO A 1 78 ? 9.304 19.423 -2.367 1.00 38.47 78 PRO A CA 1
ATOM 557 C C . PRO A 1 78 ? 8.687 18.489 -1.322 1.00 38.47 78 PRO A C 1
ATOM 559 O O . PRO A 1 78 ? 7.473 18.322 -1.305 1.00 38.47 78 PRO A O 1
ATOM 562 N N . ALA A 1 79 ? 9.483 17.883 -0.435 1.00 40.94 79 ALA A N 1
ATOM 563 C CA . ALA A 1 79 ? 8.993 16.913 0.559 1.00 40.94 79 ALA A CA 1
ATOM 564 C C . ALA A 1 79 ? 7.764 17.407 1.369 1.00 40.94 79 ALA A C 1
ATOM 566 O O . ALA A 1 79 ? 6.936 16.606 1.787 1.00 40.94 79 ALA A O 1
ATOM 567 N N . GLU A 1 80 ? 7.604 18.725 1.514 1.00 34.91 80 GLU A N 1
ATOM 568 C CA . GLU A 1 80 ? 6.465 19.408 2.146 1.00 34.91 80 GLU A CA 1
ATOM 569 C C . GLU A 1 80 ? 5.132 19.252 1.388 1.00 34.91 80 GLU A C 1
ATOM 571 O O . GLU A 1 80 ? 4.073 19.322 1.994 1.00 34.91 80 GLU A O 1
ATOM 576 N N . SER A 1 81 ? 5.157 18.992 0.082 1.00 37.75 81 SER A N 1
ATOM 577 C CA . SER A 1 81 ? 3.964 18.771 -0.756 1.00 37.75 81 SER A CA 1
ATOM 578 C C . SER A 1 81 ? 3.326 17.384 -0.601 1.00 37.75 81 SER A C 1
ATOM 580 O O . SER A 1 81 ? 2.194 17.177 -1.030 1.00 37.75 81 SER A O 1
ATOM 582 N N . TRP A 1 82 ? 4.049 16.441 0.017 1.00 39.47 82 TRP A N 1
ATOM 583 C CA . TRP A 1 82 ? 3.527 15.133 0.426 1.00 39.47 82 TRP A CA 1
ATOM 584 C C . TRP A 1 82 ? 2.753 15.227 1.741 1.00 39.47 82 TRP A C 1
ATOM 586 O O . TRP A 1 82 ? 2.030 14.293 2.103 1.00 39.47 82 TRP A O 1
ATOM 596 N N . ALA A 1 83 ? 2.895 16.347 2.464 1.00 42.56 83 ALA A N 1
ATOM 597 C CA . ALA A 1 83 ? 1.933 16.708 3.484 1.00 42.56 83 ALA A CA 1
ATOM 598 C C . ALA A 1 83 ? 0.635 17.033 2.755 1.00 42.56 83 ALA A C 1
ATOM 600 O O . ALA A 1 83 ? 0.564 17.964 1.951 1.00 42.56 83 ALA A O 1
ATOM 601 N N . SER A 1 84 ? -0.386 16.220 3.003 1.00 44.31 84 SER A N 1
ATOM 602 C CA . SER A 1 84 ? -1.675 16.481 2.398 1.00 44.31 84 SER A CA 1
ATOM 603 C C . SER A 1 84 ? -2.166 17.866 2.823 1.00 44.31 84 SER A C 1
ATOM 605 O O . SER A 1 84 ? -2.173 18.163 4.020 1.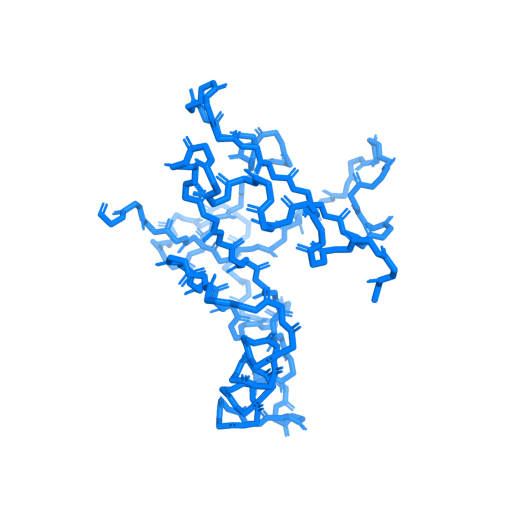00 44.31 84 SER A O 1
ATOM 607 N N . PRO A 1 85 ? -2.628 18.711 1.884 1.00 42.72 85 PRO A N 1
ATOM 608 C CA . PRO A 1 85 ? -3.310 19.951 2.237 1.00 42.72 85 PRO A CA 1
ATOM 609 C C . PRO A 1 85 ? -4.629 19.679 2.977 1.00 42.72 85 PRO A C 1
ATOM 611 O O . PRO A 1 85 ? -5.214 20.595 3.552 1.00 42.72 85 PRO A O 1
ATOM 614 N N . ASN A 1 86 ? -5.103 18.426 2.981 1.00 49.12 86 ASN A N 1
ATOM 615 C CA . ASN A 1 86 ? -6.203 17.988 3.816 1.00 49.12 86 ASN A CA 1
ATOM 616 C C . ASN A 1 86 ? -5.696 17.732 5.248 1.00 49.12 86 ASN A C 1
ATOM 618 O O . ASN A 1 86 ? -4.996 16.742 5.471 1.00 49.12 86 ASN A O 1
ATOM 622 N N . PRO A 1 87 ? -6.107 18.536 6.248 1.00 54.62 87 PRO A N 1
ATOM 623 C CA . PRO A 1 87 ? -5.662 18.377 7.634 1.00 54.62 87 PRO A CA 1
ATOM 624 C C . PRO A 1 87 ? -6.108 17.055 8.282 1.00 54.62 87 PRO A C 1
ATOM 626 O O . PRO A 1 87 ? -5.722 16.778 9.413 1.00 54.62 87 PRO A O 1
ATOM 629 N N . ARG A 1 88 ? -6.934 16.251 7.596 1.00 53.81 88 ARG A N 1
ATOM 630 C CA . ARG A 1 88 ? -7.361 14.912 8.027 1.00 53.81 88 ARG A CA 1
ATOM 631 C C . ARG A 1 88 ? -6.557 13.768 7.402 1.00 53.81 88 ARG A C 1
ATOM 633 O O . ARG A 1 88 ? -6.785 12.621 7.769 1.00 53.81 88 ARG A O 1
ATOM 640 N N . GLN A 1 89 ? -5.659 14.042 6.456 1.00 57.12 89 GLN A N 1
ATOM 641 C CA . GLN A 1 89 ? -4.820 13.016 5.839 1.00 57.12 89 GLN A CA 1
ATOM 642 C C . GLN A 1 89 ? -3.426 13.032 6.471 1.00 57.12 89 GLN A C 1
ATOM 644 O O . GLN A 1 89 ? -2.732 14.047 6.481 1.00 57.12 89 GLN A O 1
ATOM 649 N N . HIS A 1 90 ? -3.009 11.870 6.968 1.00 65.25 90 HIS A N 1
ATOM 650 C CA . HIS A 1 90 ? -1.717 11.665 7.612 1.00 65.25 90 HIS A CA 1
ATOM 651 C C . HIS A 1 90 ? -0.919 10.609 6.843 1.00 65.25 90 HIS A C 1
ATOM 653 O O . HIS A 1 90 ? -1.448 9.547 6.523 1.00 65.25 90 HIS A O 1
ATOM 659 N N . SER A 1 91 ? 0.357 10.891 6.576 1.00 62.50 91 SER A N 1
ATOM 660 C CA . SER A 1 91 ? 1.269 9.989 5.863 1.00 62.50 91 SER A CA 1
ATOM 661 C C . SER A 1 91 ? 2.378 9.522 6.806 1.00 62.50 91 SER A C 1
ATOM 663 O O . SER A 1 91 ? 3.050 10.342 7.430 1.00 62.50 91 SER A O 1
ATOM 665 N N . LEU A 1 92 ? 2.589 8.208 6.905 1.00 60.06 92 LEU A N 1
ATOM 666 C CA . LEU A 1 92 ? 3.688 7.602 7.663 1.00 60.06 92 LEU A CA 1
ATOM 667 C C . LEU A 1 92 ? 4.651 6.916 6.694 1.00 60.06 92 LEU A C 1
ATOM 669 O O . LEU A 1 92 ? 4.231 6.104 5.874 1.00 60.06 92 LEU A O 1
ATOM 673 N N . ALA A 1 93 ? 5.945 7.215 6.806 1.00 58.81 93 ALA A N 1
ATOM 674 C CA . ALA A 1 93 ? 6.983 6.641 5.956 1.00 58.81 93 ALA A CA 1
ATOM 675 C C . ALA A 1 93 ? 8.085 5.986 6.793 1.00 58.81 93 ALA A C 1
ATOM 677 O O . ALA A 1 93 ? 8.497 6.511 7.824 1.00 58.81 93 ALA A O 1
ATOM 678 N N . THR A 1 94 ? 8.574 4.832 6.338 1.00 55.16 94 THR A N 1
ATOM 679 C CA . THR A 1 94 ? 9.564 4.011 7.060 1.00 55.16 94 THR A CA 1
ATOM 680 C C . THR A 1 94 ? 10.969 4.073 6.463 1.00 55.16 94 THR A C 1
ATOM 682 O O . THR A 1 94 ? 11.902 3.514 7.035 1.00 55.16 94 THR A O 1
ATOM 685 N N . SER A 1 95 ? 11.160 4.749 5.325 1.00 50.34 95 SER A N 1
ATOM 686 C CA . SER A 1 95 ? 12.495 4.904 4.747 1.00 50.34 95 SER A CA 1
ATOM 687 C C . SER A 1 95 ? 13.271 6.006 5.477 1.00 50.34 95 SER A C 1
ATOM 689 O O . SER A 1 95 ? 12.782 7.126 5.622 1.00 50.34 95 SER A O 1
ATOM 691 N N . GLY A 1 96 ? 14.521 5.723 5.868 1.00 36.00 96 GLY A N 1
ATOM 692 C CA . GLY A 1 96 ? 15.452 6.712 6.441 1.00 36.00 96 GLY A CA 1
ATOM 693 C C . GLY A 1 96 ? 15.795 7.888 5.509 1.00 36.00 96 GLY A C 1
ATOM 694 O O . GLY A 1 96 ? 16.587 8.749 5.869 1.00 36.00 96 GLY A O 1
ATOM 695 N N . ARG A 1 97 ? 15.198 7.934 4.310 1.00 41.44 97 ARG A N 1
ATOM 696 C CA . ARG A 1 97 ? 15.236 9.061 3.371 1.00 41.44 97 ARG A CA 1
ATOM 697 C C . ARG A 1 97 ? 14.198 10.151 3.670 1.00 41.44 97 ARG A C 1
ATOM 699 O O . ARG A 1 97 ? 14.287 11.212 3.069 1.00 41.44 97 ARG A O 1
ATOM 706 N N . MET A 1 98 ? 13.249 9.928 4.587 1.00 39.06 98 MET A N 1
ATOM 707 C CA . MET A 1 98 ? 12.279 10.955 5.021 1.00 39.06 98 MET A CA 1
ATOM 708 C C . MET A 1 98 ? 12.544 11.526 6.423 1.00 39.06 98 MET A C 1
ATOM 710 O O . MET A 1 98 ? 11.903 12.498 6.806 1.00 39.06 98 MET A O 1
ATOM 714 N N . SER A 1 99 ? 13.477 10.955 7.190 1.00 29.11 99 SER A N 1
ATOM 715 C CA . SER A 1 99 ? 13.644 11.247 8.624 1.00 29.11 99 SER A CA 1
ATOM 716 C C . SER A 1 99 ? 14.511 12.470 8.949 1.00 29.11 99 SER A C 1
ATOM 718 O O . SER A 1 99 ? 14.609 12.845 10.114 1.00 29.11 99 SER A O 1
ATOM 720 N N . GLU A 1 100 ? 15.155 13.090 7.960 1.00 27.25 100 GLU A N 1
ATOM 721 C CA . GLU A 1 100 ? 16.091 14.198 8.169 1.00 27.25 100 GLU A CA 1
ATOM 722 C C . GLU A 1 100 ? 15.757 15.331 7.188 1.00 27.25 100 GLU A C 1
ATOM 724 O O . GLU A 1 100 ? 15.608 15.051 5.996 1.00 27.25 100 GLU A O 1
ATOM 729 N N . PRO A 1 101 ? 15.657 16.606 7.624 1.00 30.81 101 PRO A N 1
ATOM 730 C CA . PRO A 1 101 ? 15.437 17.746 6.736 1.00 30.81 101 PRO A CA 1
ATOM 731 C C . PRO A 1 101 ? 16.745 18.080 6.008 1.00 30.81 101 PRO A C 1
ATOM 733 O O . PRO A 1 101 ? 17.291 19.178 6.090 1.00 30.81 101 PRO A O 1
ATOM 736 N N . ARG A 1 102 ? 17.307 17.096 5.311 1.00 29.78 102 ARG A N 1
ATOM 737 C CA . ARG A 1 102 ? 18.376 17.310 4.354 1.00 29.78 102 ARG A CA 1
ATOM 738 C C . ARG A 1 102 ? 17.680 17.685 3.053 1.00 29.78 102 ARG A C 1
ATOM 740 O O . ARG A 1 102 ? 16.798 16.959 2.603 1.00 29.78 102 ARG A O 1
ATOM 747 N N . ARG A 1 103 ? 18.064 18.816 2.450 1.00 32.38 103 ARG A N 1
ATOM 748 C CA . ARG A 1 103 ? 17.743 19.123 1.048 1.00 32.38 103 ARG A CA 1
ATOM 749 C C . ARG A 1 103 ? 18.319 17.998 0.188 1.00 32.38 103 ARG A C 1
ATOM 751 O O . ARG A 1 103 ? 19.465 18.072 -0.240 1.00 32.38 103 ARG A O 1
ATOM 758 N N . LEU A 1 104 ? 17.553 16.931 0.004 1.00 32.91 104 LEU A N 1
ATOM 759 C CA . LEU A 1 104 ? 17.766 15.997 -1.080 1.00 32.91 104 LEU A CA 1
ATOM 760 C C . LEU A 1 104 ? 17.246 16.728 -2.318 1.00 32.91 104 LEU A C 1
ATOM 762 O O . LEU A 1 104 ? 16.066 17.096 -2.331 1.00 32.91 104 LEU A O 1
ATOM 766 N N . PRO A 1 105 ? 18.101 17.041 -3.305 1.00 31.83 105 PRO A N 1
ATOM 767 C CA . PRO A 1 105 ? 17.586 17.473 -4.585 1.00 31.83 105 PRO A CA 1
ATOM 768 C C . PRO A 1 105 ? 16.737 16.306 -5.088 1.00 31.83 105 PRO A C 1
ATOM 770 O O . PRO A 1 105 ? 17.230 15.192 -5.218 1.00 31.83 105 PRO A O 1
ATOM 773 N N . GLU A 1 106 ? 15.447 16.566 -5.276 1.00 43.25 106 GLU A N 1
ATOM 774 C CA . GLU A 1 106 ? 14.562 15.707 -6.057 1.00 43.25 106 GLU A CA 1
ATOM 775 C C . GLU A 1 106 ? 14.283 14.347 -5.396 1.00 43.25 106 GLU A C 1
ATOM 777 O O . GLU A 1 106 ? 14.773 13.296 -5.801 1.00 43.25 106 GLU A O 1
ATOM 782 N N . GLN A 1 107 ? 13.414 14.350 -4.378 1.00 47.78 107 GLN A N 1
ATOM 783 C CA . GLN A 1 107 ? 12.653 13.142 -4.056 1.00 47.78 107 GLN A CA 1
ATOM 784 C C . GLN A 1 107 ? 11.681 12.906 -5.210 1.00 47.78 107 GLN A C 1
ATOM 786 O O . GLN A 1 107 ? 10.607 13.493 -5.296 1.00 47.78 107 GLN A O 1
ATOM 791 N N . GLN A 1 108 ? 12.161 12.104 -6.143 1.00 51.00 108 GLN A N 1
ATOM 792 C CA . GLN A 1 108 ? 11.462 11.658 -7.323 1.00 51.00 108 GLN A CA 1
ATOM 793 C C . GLN A 1 108 ? 10.303 10.766 -6.919 1.00 51.00 108 GLN A C 1
ATOM 795 O O . GLN A 1 108 ? 10.502 9.714 -6.303 1.00 51.00 108 GLN A O 1
ATOM 800 N N . ALA A 1 109 ? 9.091 11.199 -7.225 1.00 53.56 109 ALA A N 1
ATOM 801 C CA . ALA A 1 109 ? 7.928 10.435 -6.858 1.00 53.56 109 ALA A CA 1
ATOM 802 C C . ALA A 1 109 ? 6.789 10.659 -7.848 1.00 53.56 109 ALA A C 1
ATOM 804 O O . ALA A 1 109 ? 6.570 11.756 -8.366 1.00 53.56 109 ALA A O 1
ATOM 805 N N . CYS A 1 110 ? 6.107 9.555 -8.142 1.00 60.16 110 CYS A N 1
ATOM 806 C CA . CYS A 1 110 ? 4.973 9.544 -9.042 1.00 60.16 110 CYS A CA 1
ATOM 807 C C . CYS A 1 110 ? 3.895 10.494 -8.531 1.00 60.16 110 CYS A C 1
ATOM 809 O O . CYS A 1 110 ? 3.542 10.480 -7.349 1.00 60.16 110 CYS A O 1
ATOM 811 N N . TRP A 1 111 ? 3.361 11.299 -9.442 1.00 61.22 111 TRP A N 1
ATOM 812 C CA . TRP A 1 111 ? 2.153 12.047 -9.161 1.00 61.22 111 TRP A CA 1
ATOM 813 C C . TRP A 1 111 ? 0.953 11.116 -9.290 1.00 61.22 111 TRP A C 1
ATOM 815 O O . TRP A 1 111 ? 0.690 10.584 -10.367 1.00 61.22 111 TRP A O 1
ATOM 825 N N . PHE A 1 112 ? 0.216 10.948 -8.198 1.00 60.56 112 PHE A N 1
ATOM 826 C CA . PHE A 1 112 ? -1.076 10.276 -8.212 1.00 60.56 112 PHE A CA 1
ATOM 827 C C . PHE A 1 112 ? -2.155 11.357 -8.128 1.00 60.56 112 PHE A C 1
ATOM 829 O O . PHE A 1 112 ? -2.277 12.004 -7.083 1.00 60.56 112 PHE A O 1
ATOM 836 N N . PRO A 1 113 ? -2.901 11.633 -9.212 1.00 50.53 113 PRO A N 1
ATOM 837 C CA . PRO A 1 113 ? -3.993 12.590 -9.140 1.00 50.53 113 PRO A CA 1
ATOM 838 C C . PRO A 1 113 ? -5.051 12.103 -8.132 1.00 50.53 113 PRO A C 1
ATOM 840 O O . PRO A 1 113 ? -5.255 10.893 -8.002 1.00 50.53 113 PRO A O 1
ATOM 843 N N . PRO A 1 114 ? -5.731 13.016 -7.413 1.00 51.84 114 PRO A N 1
ATOM 844 C CA . PRO A 1 114 ? -6.846 12.634 -6.552 1.00 51.84 114 PRO A CA 1
ATOM 845 C C . PRO A 1 114 ? -7.922 11.919 -7.385 1.00 51.84 114 PRO A C 1
ATOM 847 O O . PRO A 1 114 ? -8.244 12.375 -8.485 1.00 51.84 114 PRO A O 1
ATOM 850 N N . ARG A 1 115 ? -8.437 10.796 -6.868 1.00 49.19 115 ARG A N 1
ATOM 851 C CA . ARG A 1 115 ? -9.571 10.068 -7.458 1.00 49.19 115 ARG A CA 1
ATOM 852 C C . ARG A 1 115 ? -10.900 10.722 -7.105 1.00 49.19 115 ARG A C 1
ATOM 854 O O . ARG A 1 115 ? -11.002 11.267 -5.982 1.00 49.19 115 ARG A O 1
#

Secondary structure (DSSP, 8-state):
-TTHHHHHHHHHHTT---EEEEE-TTTTTTSS-HHHHHHHHHHHHHHH---SEEEEE---GGGPPPTT---TTEE---GGGGS-SSTT------STTSSS----S---EE-----

Organism: NCBI:txid683150

InterPro domains:
  IPR004446 D,D-heptose 1,7-bisphosphate phosphatase [PTHR42891] (2-64)
  IPR023214 HAD superfamily [G3DSA:3.40.50.1000] (1-88)
  IPR036412 HAD-like superfamily [SSF56784] (1-61)

Radius of gyration: 15.49 Å; chains: 1; bounding box: 32×33×33 Å